Protein AF-A0A453FMJ8-F1 (afdb_monomer_lite)

Sequence (109 aa):
MQSAPTSRDLMTYTDDKIHLVETDLDVLSKAKPSEVNELLSTGASHDDSLDTSGATILAETESIGSSDLLPELAVKLSFTLPTSSYATMAIRELTKTSTSVDCQKALNS

Radius of gyration: 22.87 Å; chains: 1; bounding box: 32×63×57 Å

Structure (mmCIF, N/CA/C/O backbone):
data_AF-A0A453FMJ8-F1
#
_entry.id   AF-A0A453FMJ8-F1
#
loop_
_atom_site.group_PDB
_atom_site.id
_atom_site.type_symbol
_atom_site.label_atom_id
_atom_site.label_alt_id
_atom_site.label_comp_id
_atom_site.label_asym_id
_atom_site.label_entity_id
_atom_site.label_seq_id
_atom_site.pdbx_PDB_ins_code
_atom_site.Cartn_x
_atom_site.Cartn_y
_atom_site.Cartn_z
_atom_site.occupancy
_atom_site.B_iso_or_equiv
_atom_site.auth_seq_id
_atom_site.auth_comp_id
_atom_site.auth_asym_id
_atom_site.auth_atom_id
_atom_site.pdbx_PDB_model_num
ATOM 1 N N . MET A 1 1 ? 6.992 6.953 -23.298 1.00 53.75 1 MET A N 1
ATOM 2 C CA . MET A 1 1 ? 7.096 6.133 -22.071 1.00 53.75 1 MET A CA 1
ATOM 3 C C . MET A 1 1 ? 5.749 6.220 -21.379 1.00 53.75 1 MET A C 1
ATOM 5 O O . MET A 1 1 ? 5.324 7.330 -21.093 1.00 53.75 1 MET A O 1
ATOM 9 N N . GLN A 1 2 ? 5.023 5.112 -21.242 1.00 57.81 2 GLN A N 1
ATOM 10 C CA . GLN A 1 2 ? 3.710 5.108 -20.596 1.00 57.81 2 GLN A CA 1
ATOM 11 C C . GLN A 1 2 ? 3.921 5.021 -19.082 1.00 57.81 2 GLN A C 1
ATOM 13 O O . GLN A 1 2 ? 4.562 4.084 -18.613 1.00 57.81 2 GLN A O 1
ATOM 18 N N . SER A 1 3 ? 3.453 6.016 -18.331 1.00 65.75 3 SER A N 1
ATOM 19 C CA . SER A 1 3 ? 3.496 5.979 -16.867 1.00 65.75 3 SER A CA 1
ATOM 20 C C . SER A 1 3 ? 2.592 4.854 -16.362 1.00 65.75 3 SER A C 1
ATOM 22 O O . SER A 1 3 ? 1.453 4.736 -16.817 1.00 65.75 3 SER A O 1
ATOM 24 N N . ALA A 1 4 ? 3.089 4.026 -15.443 1.00 73.62 4 ALA A N 1
ATOM 25 C CA . ALA A 1 4 ? 2.277 3.000 -14.795 1.00 73.62 4 ALA A CA 1
ATOM 26 C C . ALA A 1 4 ? 1.135 3.654 -13.990 1.00 73.62 4 ALA A C 1
ATOM 28 O O . ALA A 1 4 ? 1.344 4.720 -13.395 1.00 73.62 4 ALA A O 1
ATOM 29 N N . PRO A 1 5 ? -0.069 3.056 -13.965 1.00 78.50 5 PRO A N 1
ATOM 30 C CA . PRO A 1 5 ? -1.190 3.615 -13.224 1.00 78.50 5 PRO A CA 1
ATOM 31 C C . PRO A 1 5 ? -0.884 3.635 -11.721 1.00 78.50 5 PRO A C 1
ATOM 33 O O . PRO A 1 5 ? -0.336 2.687 -11.164 1.00 78.50 5 PRO A O 1
ATOM 36 N N . THR A 1 6 ? -1.234 4.745 -11.075 1.00 88.94 6 THR A N 1
ATOM 37 C CA . THR A 1 6 ? -1.171 4.925 -9.620 1.00 88.94 6 THR A CA 1
ATOM 38 C C . THR A 1 6 ? -2.587 5.179 -9.118 1.00 88.94 6 THR A C 1
ATOM 40 O O . THR A 1 6 ? -3.266 6.047 -9.666 1.00 88.94 6 THR A O 1
ATOM 43 N N . SER A 1 7 ? -3.031 4.458 -8.089 1.00 92.38 7 SER A N 1
ATOM 44 C CA . SER A 1 7 ? -4.347 4.637 -7.460 1.00 92.38 7 SER A CA 1
ATOM 45 C C . SER A 1 7 ? -4.240 4.832 -5.946 1.00 92.38 7 SER A C 1
ATOM 47 O O . SER A 1 7 ? -3.268 4.418 -5.303 1.00 92.38 7 SER A O 1
ATOM 49 N N . ARG A 1 8 ? -5.240 5.523 -5.384 1.00 94.12 8 ARG A N 1
ATOM 50 C CA . ARG A 1 8 ? -5.401 5.764 -3.946 1.00 94.12 8 ARG A CA 1
ATOM 51 C C . ARG A 1 8 ? -6.872 5.635 -3.580 1.00 94.12 8 ARG A C 1
ATOM 53 O O . ARG A 1 8 ? -7.674 6.432 -4.060 1.00 94.12 8 ARG A O 1
ATOM 60 N N . ASP A 1 9 ? -7.178 4.699 -2.693 1.00 95.25 9 ASP A N 1
ATOM 61 C CA . ASP A 1 9 ? -8.532 4.477 -2.189 1.00 95.25 9 ASP A CA 1
ATOM 62 C C . ASP A 1 9 ? -8.572 4.739 -0.679 1.00 95.25 9 ASP A C 1
ATOM 64 O O . ASP A 1 9 ? -7.682 4.301 0.056 1.00 95.25 9 ASP A O 1
ATOM 68 N N . LEU A 1 10 ? -9.607 5.443 -0.214 1.00 94.31 10 LEU A N 1
ATOM 69 C CA . LEU A 1 10 ? -9.897 5.602 1.212 1.00 94.31 10 LEU A CA 1
ATOM 70 C C . LEU A 1 10 ? -10.763 4.426 1.676 1.00 94.31 10 LEU A C 1
ATOM 72 O O . LEU A 1 10 ? -11.785 4.126 1.061 1.00 94.31 10 LEU A O 1
ATOM 76 N N . MET A 1 11 ? -10.354 3.774 2.756 1.00 93.75 11 MET A N 1
ATOM 77 C CA . MET A 1 11 ? -11.039 2.639 3.367 1.00 93.75 11 MET A CA 1
ATOM 78 C C . MET A 1 11 ? -11.421 2.972 4.803 1.00 93.75 11 MET A C 1
ATOM 80 O O . MET A 1 11 ? -10.737 3.741 5.473 1.00 93.75 11 MET A O 1
ATOM 84 N N . THR A 1 12 ? -12.511 2.378 5.274 1.00 93.75 12 THR A N 1
ATOM 85 C CA . THR A 1 12 ? -12.902 2.400 6.684 1.00 93.75 12 THR A CA 1
ATOM 86 C C . THR A 1 12 ? -12.632 1.043 7.301 1.00 93.75 12 THR A C 1
ATOM 88 O O . THR A 1 12 ? -12.894 0.025 6.659 1.00 93.75 12 THR A O 1
ATOM 91 N N . TYR A 1 13 ? -12.176 1.023 8.545 1.00 91.94 13 TYR A N 1
ATOM 92 C CA . TYR A 1 13 ? -11.990 -0.206 9.302 1.00 91.94 13 TYR A CA 1
ATOM 93 C C . TYR A 1 13 ? -12.488 -0.031 10.733 1.00 91.94 13 TYR A C 1
ATOM 95 O O . TYR A 1 13 ? -12.549 1.080 11.250 1.00 91.94 13 TYR A O 1
ATOM 103 N N . THR A 1 14 ? -12.918 -1.128 11.344 1.00 91.62 14 THR A N 1
ATOM 104 C CA . THR A 1 14 ? -13.452 -1.132 12.718 1.00 91.62 14 THR A CA 1
ATOM 105 C C . THR A 1 14 ? -12.628 -2.028 13.637 1.00 91.62 14 THR A C 1
ATOM 107 O O . THR A 1 14 ? -12.671 -1.864 14.848 1.00 91.62 14 THR A O 1
ATOM 110 N N . ASP A 1 15 ? -11.874 -2.959 13.059 1.00 87.81 15 ASP A N 1
ATOM 111 C CA . ASP A 1 15 ? -11.068 -3.943 13.768 1.00 87.81 15 ASP A CA 1
ATOM 112 C C . ASP A 1 15 ? -9.682 -3.996 13.115 1.00 87.81 15 ASP A C 1
ATOM 114 O O . ASP A 1 15 ? -9.570 -4.144 11.894 1.00 87.81 15 ASP A O 1
ATOM 118 N N . ASP A 1 16 ? -8.637 -3.846 13.929 1.00 85.44 16 ASP A N 1
ATOM 119 C CA . ASP A 1 16 ? -7.234 -3.872 13.512 1.00 85.44 16 ASP A CA 1
ATOM 120 C C . ASP A 1 16 ? -6.754 -5.286 13.146 1.00 85.44 16 ASP A C 1
ATOM 122 O O . ASP A 1 16 ? -5.712 -5.444 12.507 1.00 85.44 16 ASP A O 1
ATOM 126 N N . LYS A 1 17 ? -7.513 -6.324 13.520 1.00 88.44 17 LYS A N 1
ATOM 127 C CA . LYS A 1 17 ? -7.219 -7.727 13.198 1.00 88.44 17 LYS A CA 1
ATOM 128 C C . LYS A 1 17 ? -7.687 -8.139 11.806 1.00 88.44 17 LYS A C 1
ATOM 130 O O . LYS A 1 17 ? -7.280 -9.192 11.317 1.00 88.44 17 LYS A O 1
ATOM 135 N N . ILE A 1 18 ? -8.526 -7.334 11.154 1.00 89.06 18 ILE A N 1
ATOM 136 C CA . ILE A 1 18 ? -9.064 -7.647 9.828 1.00 89.06 18 ILE A CA 1
ATOM 137 C C . ILE A 1 18 ? -8.150 -7.064 8.745 1.00 89.06 18 ILE A C 1
ATOM 139 O O . ILE A 1 18 ? -7.963 -5.853 8.638 1.00 89.06 18 ILE A O 1
ATOM 143 N N . HIS A 1 19 ? -7.613 -7.931 7.885 1.00 90.69 19 HIS A N 1
ATOM 144 C CA . HIS A 1 19 ? -6.796 -7.516 6.745 1.00 90.69 19 HIS A CA 1
ATOM 145 C C . HIS A 1 19 ? -7.621 -6.717 5.721 1.00 90.69 19 HIS A C 1
ATOM 147 O O . HIS A 1 19 ? -8.637 -7.189 5.214 1.00 90.69 19 HIS A O 1
ATOM 153 N N . LEU A 1 20 ? -7.153 -5.515 5.368 1.00 92.62 20 LEU A N 1
ATOM 154 C CA . LEU A 1 20 ? -7.829 -4.625 4.406 1.00 92.62 20 LEU A CA 1
ATOM 155 C C . LEU A 1 20 ? -7.567 -4.973 2.935 1.00 92.62 20 LEU A C 1
ATOM 157 O O . LEU A 1 20 ? -8.226 -4.445 2.038 1.00 92.62 20 LEU A O 1
ATOM 161 N N . VAL A 1 21 ? -6.573 -5.820 2.674 1.00 92.75 21 VAL A N 1
ATOM 162 C CA . VAL A 1 21 ? -6.162 -6.233 1.331 1.00 92.75 21 VAL A CA 1
ATOM 163 C C . VAL A 1 21 ? -5.861 -7.724 1.362 1.00 92.75 21 VAL A C 1
ATOM 165 O O . VAL A 1 21 ? -5.197 -8.195 2.282 1.00 92.75 21 VAL A O 1
ATOM 168 N N . GLU A 1 22 ? -6.353 -8.447 0.358 1.00 93.56 22 GLU A N 1
ATOM 169 C CA . GLU A 1 22 ? -6.048 -9.865 0.176 1.00 93.56 22 GLU A CA 1
ATOM 170 C C . GLU A 1 22 ? -4.578 -10.058 -0.195 1.00 93.56 22 GLU A C 1
ATOM 172 O O . GLU A 1 22 ? -3.998 -9.276 -0.952 1.00 93.56 22 GLU A O 1
ATOM 177 N N . THR A 1 23 ? -3.983 -11.122 0.325 1.00 94.69 23 THR A N 1
ATOM 178 C CA . THR A 1 23 ? -2.639 -11.554 -0.047 1.00 94.69 23 THR A CA 1
ATOM 179 C C . THR A 1 23 ? -2.687 -12.546 -1.206 1.00 94.69 23 THR A C 1
ATOM 181 O O . THR A 1 23 ? -3.719 -13.160 -1.486 1.00 94.69 23 THR A O 1
ATOM 184 N N . ASP A 1 24 ? -1.542 -12.778 -1.848 1.00 94.75 24 ASP A N 1
ATOM 185 C CA . ASP A 1 24 ? -1.425 -13.793 -2.900 1.00 94.75 24 ASP A CA 1
ATOM 186 C C . ASP A 1 24 ? -1.833 -15.195 -2.400 1.00 94.75 24 ASP A C 1
ATOM 188 O O . ASP A 1 24 ? -2.423 -15.973 -3.150 1.00 94.75 24 ASP A O 1
ATOM 192 N N . LEU A 1 25 ? -1.583 -15.517 -1.122 1.00 94.81 25 LEU A N 1
ATOM 193 C CA . LEU A 1 25 ? -1.980 -16.797 -0.521 1.00 94.81 25 LEU A CA 1
ATOM 194 C C . LEU A 1 25 ? -3.497 -16.919 -0.352 1.00 94.81 25 LEU A C 1
ATOM 196 O O . LEU A 1 25 ? -4.055 -17.986 -0.618 1.00 94.81 25 LEU A O 1
ATOM 200 N N . ASP A 1 26 ? -4.173 -15.834 0.028 1.00 92.44 26 ASP A N 1
ATOM 201 C CA . ASP A 1 26 ? -5.635 -15.812 0.126 1.00 92.44 26 ASP A CA 1
ATOM 202 C C . ASP A 1 26 ? -6.260 -16.104 -1.242 1.00 92.44 26 ASP A C 1
ATOM 204 O O . ASP A 1 26 ? -7.176 -16.921 -1.352 1.00 92.44 26 ASP A O 1
ATOM 208 N N . VAL A 1 27 ? -5.711 -15.510 -2.306 1.00 94.00 27 VAL A N 1
ATOM 209 C CA . VAL A 1 27 ? -6.167 -15.737 -3.684 1.00 94.00 27 VAL A CA 1
ATOM 210 C C . VAL A 1 27 ? -5.927 -17.183 -4.121 1.00 94.00 27 VAL A C 1
ATOM 212 O O . VAL A 1 27 ? -6.828 -17.813 -4.677 1.00 94.00 27 VAL A O 1
ATOM 215 N N . LEU A 1 28 ? -4.743 -17.738 -3.840 1.00 92.56 28 LEU A N 1
ATOM 216 C CA . LEU A 1 28 ? -4.413 -19.128 -4.172 1.00 92.56 28 LEU A CA 1
ATOM 217 C C . LEU A 1 28 ? -5.313 -20.129 -3.439 1.00 92.56 28 LEU A C 1
ATOM 219 O O . LEU A 1 28 ? -5.732 -21.115 -4.037 1.00 92.56 28 LEU A O 1
ATOM 223 N N . SER A 1 29 ? -5.652 -19.870 -2.175 1.00 91.56 29 SER A N 1
ATOM 224 C CA . SER A 1 29 ? -6.536 -20.749 -1.397 1.00 91.56 29 SER A CA 1
ATOM 225 C C . SER A 1 29 ? -7.990 -20.736 -1.888 1.00 91.56 29 SER A C 1
ATOM 227 O O . SER A 1 29 ? -8.690 -21.743 -1.790 1.00 91.56 29 SER A O 1
ATOM 229 N N . LYS A 1 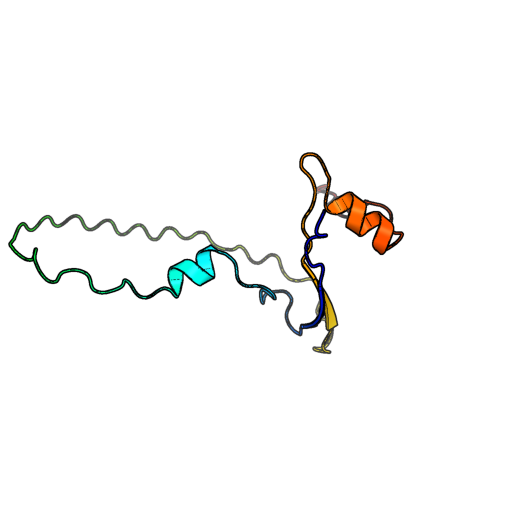30 ? -8.444 -19.612 -2.459 1.00 88.12 30 LYS A N 1
ATOM 230 C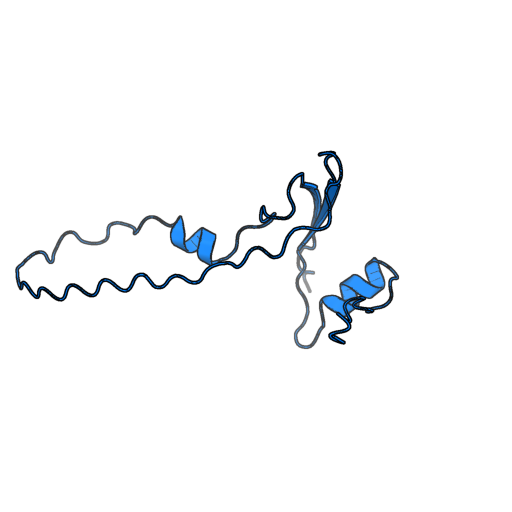 CA . LYS A 1 30 ? -9.774 -19.470 -3.075 1.00 88.12 30 LYS A CA 1
ATOM 231 C C . LYS A 1 30 ? -9.845 -20.072 -4.475 1.00 88.12 30 LYS A C 1
ATOM 233 O O . LYS A 1 30 ? -10.944 -20.346 -4.966 1.00 88.12 30 LYS A O 1
ATOM 238 N N . ALA A 1 31 ? -8.705 -20.262 -5.135 1.00 83.88 31 ALA A N 1
ATOM 239 C CA . ALA A 1 31 ? -8.662 -20.890 -6.442 1.00 83.88 31 ALA A CA 1
ATOM 240 C C . ALA A 1 31 ? -9.069 -22.364 -6.306 1.00 83.88 31 ALA A C 1
ATOM 242 O O . ALA A 1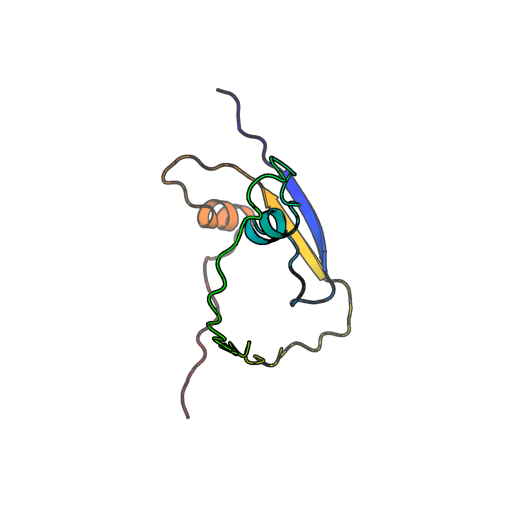 31 ? -8.322 -23.202 -5.803 1.00 83.88 31 ALA A O 1
ATOM 243 N N . LYS A 1 32 ? -10.281 -22.692 -6.765 1.00 76.56 32 LYS A N 1
ATOM 244 C CA . LYS A 1 32 ? -10.723 -24.082 -6.900 1.00 76.56 32 LYS A CA 1
ATOM 245 C C . LYS A 1 32 ? -9.710 -24.823 -7.788 1.00 76.56 32 LYS A C 1
ATOM 247 O O . LYS A 1 32 ? -9.411 -24.306 -8.868 1.00 76.56 32 LYS A O 1
ATOM 252 N N . PRO A 1 33 ? -9.204 -26.010 -7.398 1.00 65.56 33 PRO A N 1
ATOM 253 C CA . PRO A 1 33 ? -8.421 -26.829 -8.312 1.00 65.56 33 PRO A CA 1
ATOM 254 C C . PRO A 1 33 ? -9.291 -27.100 -9.539 1.00 65.56 33 PRO A C 1
ATOM 256 O O . PRO A 1 33 ? -10.345 -27.730 -9.447 1.00 65.56 33 PRO A O 1
ATOM 259 N N . SER A 1 34 ? -8.902 -26.525 -10.675 1.00 55.50 34 SER A N 1
ATOM 260 C CA . SER A 1 34 ? -9.570 -26.771 -11.945 1.00 55.50 34 SER A CA 1
ATOM 261 C C . SER A 1 34 ? -9.446 -28.261 -12.247 1.00 55.50 34 SER A C 1
ATOM 263 O O . SER A 1 34 ? -8.329 -28.769 -12.332 1.00 55.50 34 SER A O 1
ATOM 265 N N . GLU A 1 35 ? -10.579 -28.950 -12.403 1.00 57.38 35 GLU A N 1
ATOM 266 C CA . GLU A 1 35 ? -10.654 -30.328 -12.891 1.00 57.38 35 GLU A CA 1
ATOM 267 C C . GLU A 1 35 ? -9.888 -30.445 -14.213 1.00 57.38 35 GLU A C 1
ATOM 269 O O . GLU A 1 35 ? -10.379 -30.078 -15.278 1.00 57.38 35 GLU A O 1
ATOM 274 N N . VAL A 1 36 ? -8.666 -30.963 -14.151 1.00 56.25 36 VAL A N 1
ATOM 275 C CA . VAL A 1 36 ? -8.009 -31.594 -15.289 1.00 56.25 36 VAL A CA 1
ATOM 276 C C . VAL A 1 36 ? -7.603 -32.987 -14.820 1.00 56.25 36 VAL A C 1
ATOM 278 O O . VAL A 1 36 ? -6.550 -33.179 -14.222 1.00 56.25 36 VAL A O 1
ATOM 281 N N . ASN A 1 37 ? -8.489 -33.935 -15.137 1.00 50.94 37 ASN A N 1
ATOM 282 C CA . ASN A 1 37 ? -8.341 -35.394 -15.123 1.00 50.94 37 ASN A CA 1
ATOM 283 C C . ASN A 1 37 ? -8.562 -36.139 -13.792 1.00 50.94 37 ASN A C 1
ATOM 285 O O . ASN A 1 37 ? -7.632 -36.560 -13.109 1.00 50.94 37 ASN A O 1
ATOM 289 N N . GLU A 1 38 ? -9.835 -36.467 -13.565 1.00 50.34 38 GLU A N 1
ATOM 290 C CA . GLU A 1 38 ? -10.343 -37.744 -13.028 1.00 50.34 38 GLU A CA 1
ATOM 291 C C . GLU A 1 38 ? -9.767 -38.970 -13.786 1.00 50.34 38 GLU A C 1
ATOM 293 O O . GLU A 1 38 ? -10.492 -39.718 -14.430 1.00 50.34 38 GLU A O 1
ATOM 298 N N . LEU A 1 39 ? -8.452 -39.194 -13.783 1.00 52.19 39 LEU A N 1
ATOM 299 C CA . LEU A 1 39 ? -7.865 -40.474 -14.203 1.00 52.19 39 LEU A CA 1
ATOM 300 C C . LEU A 1 39 ? -6.502 -40.671 -13.546 1.00 52.19 39 LEU A C 1
ATOM 302 O O . LEU A 1 39 ? -5.492 -40.557 -14.218 1.00 52.19 39 LEU A O 1
ATOM 306 N N . LEU A 1 40 ? -6.482 -40.978 -12.248 1.00 49.91 40 LEU A N 1
ATOM 307 C CA . LEU A 1 40 ? -5.547 -41.919 -11.611 1.00 49.91 40 LEU A CA 1
ATOM 308 C C . LEU A 1 40 ? -6.070 -42.232 -10.197 1.00 49.91 40 LEU A C 1
ATOM 310 O O . LEU A 1 40 ? -5.469 -41.869 -9.192 1.00 49.91 40 LEU A O 1
ATOM 314 N N . SER A 1 41 ? -7.204 -42.931 -10.113 1.00 49.72 41 SER A N 1
ATOM 315 C CA . SER A 1 41 ? -7.520 -43.727 -8.924 1.00 49.72 41 SER A CA 1
ATOM 316 C C . SER A 1 41 ? -7.353 -45.198 -9.284 1.00 49.72 41 SER A C 1
ATOM 318 O O . SER A 1 41 ? -8.264 -45.868 -9.765 1.00 49.72 41 SER A O 1
ATOM 320 N N . THR A 1 42 ? -6.130 -45.698 -9.132 1.00 43.66 42 THR A N 1
ATOM 321 C CA . THR A 1 42 ? -5.854 -47.132 -9.017 1.00 43.66 42 THR A CA 1
ATOM 322 C C . THR A 1 42 ? -4.708 -47.310 -8.026 1.00 43.66 42 THR A C 1
ATOM 324 O O . THR A 1 42 ? -3.539 -47.265 -8.385 1.00 43.66 42 THR A O 1
ATOM 327 N N . GLY A 1 43 ? -5.111 -47.442 -6.760 1.00 44.00 43 GLY A N 1
ATOM 328 C CA . GLY A 1 43 ? -4.520 -48.275 -5.712 1.00 44.00 43 GLY A CA 1
ATOM 329 C C . GLY A 1 43 ? -3.017 -48.202 -5.438 1.00 44.00 43 GLY A C 1
ATOM 330 O O . GLY A 1 43 ? -2.241 -48.887 -6.090 1.00 44.00 43 GLY A O 1
ATOM 331 N N . ALA A 1 44 ? -2.658 -47.570 -4.319 1.00 39.91 44 ALA A N 1
ATOM 332 C CA . ALA A 1 44 ? -1.865 -48.224 -3.275 1.00 39.91 44 ALA A CA 1
ATOM 333 C C . ALA A 1 44 ? -2.024 -47.452 -1.958 1.00 39.91 44 ALA A C 1
ATOM 335 O O . ALA A 1 44 ? -1.658 -46.287 -1.844 1.00 39.91 44 ALA A O 1
ATOM 336 N N . SER A 1 45 ? -2.607 -48.123 -0.973 1.00 51.62 45 SER A N 1
ATOM 337 C CA . SER A 1 45 ? -2.660 -47.725 0.428 1.00 51.62 45 SER A CA 1
ATOM 338 C C . SER A 1 45 ? -1.255 -47.545 1.008 1.00 51.62 45 SER A C 1
ATOM 340 O O . SER A 1 45 ? -0.481 -48.504 1.024 1.00 51.62 45 SER A O 1
ATOM 342 N N . HIS A 1 46 ? -0.968 -46.368 1.558 1.00 46.59 46 HIS A N 1
ATOM 343 C CA . HIS A 1 46 ? 0.004 -46.226 2.636 1.00 46.59 46 HIS A CA 1
ATOM 344 C C .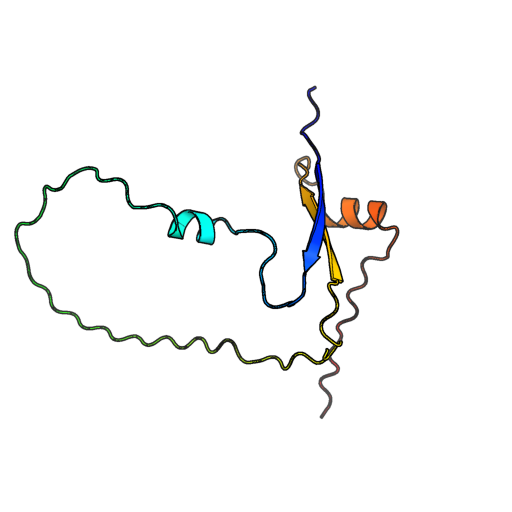 HIS A 1 46 ? -0.585 -45.291 3.693 1.00 46.59 46 HIS A C 1
ATOM 346 O O . HIS A 1 46 ? -0.732 -44.090 3.480 1.00 46.59 46 HIS A O 1
ATOM 352 N N . ASP A 1 47 ? -0.992 -45.911 4.792 1.00 48.75 47 ASP A N 1
ATOM 353 C CA . ASP A 1 47 ? -1.326 -45.291 6.065 1.00 48.75 47 ASP A CA 1
ATOM 354 C C . ASP A 1 47 ? -0.035 -44.712 6.659 1.00 48.75 47 ASP A C 1
ATOM 356 O O . ASP A 1 47 ? 0.888 -45.456 6.983 1.00 48.75 47 ASP A O 1
ATOM 360 N N . ASP A 1 48 ? 0.064 -43.387 6.717 1.00 46.75 48 ASP A N 1
ATOM 361 C CA . ASP A 1 48 ? 0.974 -42.702 7.634 1.00 46.75 48 ASP A CA 1
ATOM 362 C C . ASP A 1 48 ? 0.220 -41.515 8.234 1.00 46.75 48 ASP A C 1
ATOM 364 O O . ASP A 1 48 ? 0.207 -40.391 7.729 1.00 46.75 48 ASP A O 1
ATOM 368 N N . SER A 1 49 ? -0.522 -41.836 9.290 1.00 62.78 49 SER A N 1
ATOM 369 C CA . SER A 1 49 ? -1.105 -40.895 10.234 1.00 62.78 49 SER A CA 1
ATOM 370 C C . SER A 1 49 ? 0.006 -40.084 10.911 1.00 62.78 49 SER A C 1
ATOM 372 O O . SER A 1 49 ? 0.526 -40.476 11.956 1.00 62.78 49 SER A O 1
ATOM 374 N N . LEU A 1 50 ? 0.325 -38.914 10.357 1.00 43.66 50 LEU A N 1
ATOM 375 C CA . LEU A 1 50 ? 1.072 -37.871 11.058 1.00 43.66 50 LEU A CA 1
ATOM 376 C C . LEU A 1 50 ? 0.126 -36.741 11.455 1.00 43.66 50 LEU A C 1
ATOM 378 O O . LEU A 1 50 ? -0.017 -35.723 10.780 1.00 43.66 50 LEU A O 1
ATOM 382 N N . ASP A 1 51 ? -0.497 -36.948 12.611 1.00 47.94 51 ASP A N 1
ATOM 383 C CA . ASP A 1 51 ? -1.122 -35.911 13.418 1.00 47.94 51 ASP A CA 1
ATOM 384 C C . ASP A 1 51 ? -0.011 -34.961 13.899 1.00 47.94 51 ASP A C 1
ATOM 386 O O . ASP A 1 51 ? 0.613 -35.152 14.942 1.00 47.94 51 ASP A O 1
ATOM 390 N N . THR A 1 52 ? 0.321 -33.951 13.096 1.00 44.19 52 THR A N 1
ATOM 391 C CA . THR A 1 52 ? 1.094 -32.803 13.578 1.00 44.19 52 THR A CA 1
ATOM 392 C C . THR A 1 52 ? 0.137 -31.641 13.724 1.00 44.19 52 THR A C 1
ATOM 394 O O . THR A 1 52 ? 0.023 -30.768 12.866 1.00 44.19 52 THR A O 1
ATOM 397 N N . SER A 1 53 ? -0.543 -31.648 14.870 1.00 53.66 53 SER A N 1
ATOM 398 C CA . SER A 1 53 ? -1.094 -30.463 15.516 1.00 53.66 53 SER A CA 1
ATOM 399 C C . SER A 1 53 ? 0.050 -29.475 15.782 1.00 53.66 53 SER A C 1
ATOM 401 O O . SER A 1 53 ? 0.573 -29.362 16.890 1.00 53.66 53 SER A O 1
ATOM 403 N N . GLY A 1 54 ? 0.471 -28.773 14.732 1.00 40.38 54 GLY A N 1
ATOM 404 C CA . GLY A 1 54 ? 1.381 -27.642 14.788 1.00 40.38 54 GLY A CA 1
ATOM 405 C C . GLY A 1 54 ? 0.611 -26.411 15.227 1.00 40.38 54 GLY A C 1
ATOM 406 O O . GLY A 1 54 ? 0.283 -25.548 14.419 1.00 40.38 54 GLY A O 1
ATOM 407 N N . ALA A 1 55 ? 0.301 -26.351 16.518 1.00 45.06 55 ALA A N 1
ATOM 408 C CA . ALA A 1 55 ? -0.098 -25.125 17.173 1.00 45.06 55 ALA A CA 1
ATOM 409 C C . ALA A 1 55 ? 1.040 -24.098 17.042 1.00 45.06 55 ALA A C 1
ATOM 411 O O . ALA A 1 55 ? 1.939 -24.051 17.875 1.00 45.06 55 ALA A O 1
ATOM 412 N N . THR A 1 56 ? 0.998 -23.230 16.034 1.00 36.06 56 THR A N 1
ATOM 413 C CA . THR A 1 56 ? 1.505 -21.869 16.223 1.00 36.06 56 THR A CA 1
ATOM 414 C C . THR A 1 56 ? 0.354 -21.044 16.747 1.00 36.06 56 THR A C 1
ATOM 416 O O . THR A 1 56 ? -0.399 -20.417 16.009 1.00 36.06 56 THR A O 1
ATOM 419 N N . ILE A 1 57 ? 0.224 -21.136 18.068 1.00 50.12 57 ILE A N 1
ATOM 420 C CA . ILE A 1 57 ? -0.354 -20.126 18.939 1.00 50.12 57 ILE A CA 1
ATOM 421 C C . ILE A 1 57 ? 0.033 -18.758 18.365 1.00 50.12 57 ILE A C 1
ATOM 423 O O . ILE A 1 57 ? 1.179 -18.323 18.494 1.00 50.12 57 ILE A O 1
ATOM 427 N N . LEU A 1 58 ? -0.911 -18.096 17.692 1.00 44.59 58 LEU A N 1
ATOM 428 C CA . LEU A 1 58 ? -0.872 -16.650 17.544 1.00 44.59 58 LEU A CA 1
ATOM 429 C C . LEU A 1 58 ? -1.132 -16.130 18.948 1.00 44.59 58 LEU A C 1
ATOM 431 O O . LEU A 1 58 ? -2.275 -15.996 19.377 1.00 44.59 58 LEU A O 1
ATOM 435 N N . ALA A 1 59 ? -0.042 -16.000 19.702 1.00 39.28 59 ALA A N 1
ATOM 436 C CA . ALA A 1 59 ? -0.064 -15.439 21.031 1.00 39.28 59 ALA A CA 1
ATOM 437 C C . ALA A 1 59 ? -0.759 -14.087 20.923 1.00 39.28 59 ALA A C 1
ATOM 439 O O . ALA A 1 59 ? -0.318 -13.217 20.168 1.00 39.28 59 ALA A O 1
ATOM 440 N N . GLU A 1 60 ? -1.865 -13.964 21.650 1.00 46.41 60 GLU A N 1
ATOM 441 C CA . GLU A 1 60 ? -2.507 -12.699 21.940 1.00 46.41 60 GLU A CA 1
ATOM 442 C C . GLU A 1 60 ? -1.432 -11.721 22.410 1.00 46.41 60 GLU A C 1
ATOM 444 O O . GLU A 1 60 ? -0.938 -11.780 23.535 1.00 46.41 60 GLU A O 1
ATOM 449 N N . THR A 1 61 ? -1.036 -10.807 21.533 1.00 38.09 61 THR A N 1
ATOM 450 C CA . THR A 1 61 ? -0.602 -9.503 21.999 1.00 38.09 61 THR A CA 1
ATOM 451 C C . THR A 1 61 ? -1.887 -8.756 22.289 1.00 38.09 61 THR A C 1
ATOM 453 O O . THR A 1 61 ? -2.555 -8.296 21.357 1.00 38.09 61 THR A O 1
ATOM 456 N N . GLU A 1 62 ? -2.254 -8.729 23.572 1.00 42.59 62 GLU A N 1
ATOM 457 C CA . GLU A 1 62 ? -3.287 -7.865 24.130 1.00 42.59 62 GLU A CA 1
ATOM 458 C C . GLU A 1 62 ? -3.254 -6.515 23.409 1.00 42.59 62 GLU A C 1
ATOM 460 O O . GLU A 1 62 ? -2.269 -5.771 23.456 1.00 42.59 62 GLU A O 1
ATOM 465 N N . SER A 1 63 ? -4.330 -6.256 22.668 1.00 46.91 63 SER A N 1
ATOM 466 C CA . SER A 1 63 ? -4.581 -4.981 22.020 1.00 46.91 63 SER A CA 1
ATOM 467 C C . SER A 1 63 ? -4.803 -3.948 23.121 1.00 46.91 63 SER A C 1
ATOM 469 O O . SER A 1 63 ? -5.891 -3.841 23.686 1.00 46.91 63 SER A O 1
ATOM 471 N N . ILE A 1 64 ? -3.756 -3.204 23.479 1.00 49.09 64 ILE A N 1
ATOM 472 C CA . ILE A 1 64 ? -3.920 -1.981 24.266 1.00 49.09 64 ILE A CA 1
ATOM 473 C C . ILE A 1 64 ? -4.435 -0.923 23.295 1.00 49.09 64 ILE A C 1
ATOM 475 O O . ILE A 1 64 ? -3.674 -0.204 22.653 1.00 49.09 64 ILE A O 1
ATOM 479 N N . GLY A 1 65 ? -5.756 -0.889 23.169 1.00 47.44 65 GLY A N 1
ATOM 480 C CA . GLY A 1 65 ? -6.465 0.029 22.297 1.00 47.44 65 GLY A CA 1
ATOM 481 C C . GLY A 1 65 ? -7.960 -0.234 22.316 1.00 47.44 65 GLY A C 1
ATOM 482 O O . GLY A 1 65 ? -8.554 -0.433 21.264 1.00 47.44 65 GLY A O 1
ATOM 483 N N . SER A 1 66 ? -8.586 -0.254 23.500 1.00 52.09 66 SER A N 1
ATOM 484 C CA . SER A 1 66 ? -10.046 -0.143 23.588 1.00 52.09 66 SER A CA 1
ATOM 485 C C . SER A 1 66 ? -10.463 1.278 23.184 1.00 52.09 66 SER A C 1
ATOM 487 O O . SER A 1 66 ? -10.771 2.122 24.027 1.00 52.09 66 SER A O 1
ATOM 489 N N . SER A 1 67 ? -10.419 1.574 21.891 1.00 53.44 67 SER A N 1
ATOM 490 C CA . SER A 1 67 ? -11.146 2.705 21.339 1.00 53.44 67 SER A CA 1
ATOM 491 C C . SER A 1 67 ? -12.540 2.191 21.018 1.00 53.44 67 SER A C 1
ATOM 493 O O . SER A 1 67 ? -12.708 1.290 20.202 1.00 53.44 67 SER A O 1
ATOM 495 N N . ASP A 1 68 ? -13.519 2.715 21.748 1.00 55.78 68 ASP A N 1
ATOM 496 C CA . ASP A 1 68 ? -14.952 2.646 21.457 1.00 55.78 68 ASP A CA 1
ATOM 497 C C . ASP A 1 68 ? -15.179 2.572 19.930 1.00 55.78 68 ASP A C 1
ATOM 499 O O . ASP A 1 68 ? -14.629 3.416 19.224 1.00 55.78 68 ASP A O 1
ATOM 503 N N . LEU A 1 69 ? -15.871 1.528 19.437 1.00 67.06 69 LEU A N 1
ATOM 504 C CA . LEU A 1 69 ? -15.834 0.980 18.058 1.00 67.06 69 LEU A CA 1
ATOM 505 C C . LEU A 1 69 ? -16.302 1.956 16.952 1.00 67.06 69 LEU A C 1
ATOM 507 O O . LEU A 1 69 ? -17.274 1.706 16.234 1.00 67.06 69 LEU A O 1
ATOM 511 N N . LEU A 1 70 ? -15.628 3.089 16.807 1.00 77.62 70 LEU A N 1
ATOM 512 C CA . LEU A 1 70 ? -15.873 4.082 15.778 1.00 77.62 70 LEU A CA 1
ATOM 513 C C . LEU A 1 70 ? -15.042 3.704 14.543 1.00 77.62 70 LEU A C 1
ATOM 515 O O . LEU A 1 70 ? -13.854 3.420 14.681 1.00 77.62 70 LEU A O 1
ATOM 519 N N . PRO A 1 71 ? -15.635 3.694 13.334 1.00 85.75 71 PRO A N 1
ATOM 520 C CA . PRO A 1 71 ? -14.897 3.439 12.104 1.00 85.75 71 PRO A CA 1
ATOM 521 C C . PRO A 1 71 ? -13.701 4.385 11.941 1.00 85.75 71 PRO A C 1
ATOM 523 O O . PRO A 1 71 ? -13.864 5.602 11.848 1.00 85.75 71 PRO A O 1
ATOM 526 N N . GLU A 1 72 ? -12.505 3.822 11.855 1.00 91.44 72 GLU A N 1
ATOM 527 C CA . GLU A 1 72 ? -11.280 4.554 11.564 1.00 91.44 72 GLU A CA 1
ATOM 528 C C . GLU A 1 72 ? -11.000 4.554 10.052 1.00 91.44 72 GLU A C 1
ATOM 530 O O . GLU A 1 72 ? -11.550 3.753 9.291 1.00 91.44 72 GLU A O 1
ATOM 535 N N . LEU A 1 73 ? -10.172 5.493 9.591 1.00 93.69 73 LEU A N 1
ATOM 536 C CA . LEU A 1 73 ? -9.819 5.671 8.185 1.00 93.69 73 LEU A CA 1
ATOM 537 C C . LEU A 1 73 ? -8.429 5.108 7.877 1.00 93.69 73 LEU A C 1
ATOM 539 O O . LEU A 1 73 ? -7.460 5.392 8.573 1.00 93.69 73 LEU A O 1
ATOM 543 N N . ALA A 1 74 ? -8.323 4.394 6.762 1.00 93.50 74 ALA A N 1
ATOM 544 C CA . ALA A 1 74 ? -7.080 3.877 6.203 1.00 93.50 74 ALA A CA 1
ATOM 545 C C . ALA A 1 74 ? -6.960 4.242 4.716 1.00 93.50 74 ALA A C 1
ATOM 547 O O . ALA A 1 74 ? -7.958 4.469 4.033 1.00 93.50 74 ALA A O 1
ATOM 548 N N . VAL A 1 75 ? -5.735 4.282 4.186 1.00 94.12 75 VAL A N 1
ATOM 549 C CA . VAL A 1 75 ? -5.487 4.562 2.763 1.00 94.12 75 VAL A CA 1
ATOM 550 C C . VAL A 1 75 ? -4.808 3.366 2.110 1.00 94.12 75 VAL A C 1
ATOM 552 O O . VAL A 1 75 ? -3.699 2.993 2.489 1.00 94.12 75 VAL A O 1
ATOM 555 N N . LYS A 1 76 ? -5.441 2.805 1.076 1.00 94.44 76 LYS A N 1
ATOM 556 C CA . LYS A 1 76 ? -4.841 1.783 0.215 1.00 94.44 76 LYS A CA 1
ATOM 557 C C . LYS A 1 76 ? -4.167 2.459 -0.974 1.00 94.44 76 LYS A C 1
ATOM 559 O O . LYS A 1 76 ? -4.811 3.165 -1.750 1.00 94.44 76 LYS A O 1
ATOM 564 N N . LEU A 1 77 ? -2.863 2.241 -1.115 1.00 94.81 77 LEU A N 1
ATOM 565 C CA . LEU A 1 77 ? -2.047 2.787 -2.198 1.00 94.81 77 LEU A CA 1
ATOM 566 C C . LEU A 1 77 ? -1.641 1.667 -3.156 1.00 94.81 77 LEU A C 1
ATOM 568 O O . LEU A 1 77 ? -1.211 0.601 -2.721 1.00 94.81 77 LEU A O 1
ATOM 572 N N . SER A 1 78 ? -1.713 1.918 -4.461 1.00 94.50 78 SER A N 1
ATOM 573 C CA . SER A 1 78 ? -1.142 1.025 -5.472 1.00 94.50 78 SER A CA 1
ATOM 574 C C . SER A 1 78 ? -0.353 1.844 -6.479 1.00 94.50 78 SER A C 1
ATOM 576 O O . SER A 1 78 ? -0.871 2.782 -7.082 1.00 94.50 78 SER A O 1
ATOM 578 N N . PHE A 1 79 ? 0.928 1.526 -6.620 1.00 94.50 79 PHE A N 1
ATOM 579 C CA . PHE A 1 79 ? 1.840 2.218 -7.519 1.00 94.50 79 PHE A CA 1
ATOM 580 C C . PHE A 1 79 ? 2.991 1.293 -7.902 1.00 94.50 79 PHE A C 1
ATOM 582 O O . PHE A 1 79 ? 3.368 0.399 -7.147 1.00 94.50 79 PHE A O 1
ATOM 589 N N . THR A 1 80 ? 3.562 1.524 -9.079 1.00 94.81 80 THR A N 1
ATOM 590 C CA . THR A 1 80 ? 4.764 0.827 -9.538 1.00 94.81 80 THR A CA 1
ATOM 591 C C . THR A 1 80 ? 5.979 1.706 -9.302 1.00 94.81 80 THR A C 1
ATOM 593 O O . THR A 1 80 ? 5.941 2.914 -9.537 1.00 94.81 80 THR A O 1
ATOM 596 N N . LEU A 1 81 ? 7.074 1.088 -8.877 1.00 92.94 81 LEU A N 1
ATOM 597 C CA . LEU A 1 81 ? 8.351 1.759 -8.713 1.00 92.94 81 LEU A CA 1
ATOM 598 C C . LEU A 1 81 ? 9.369 1.263 -9.739 1.00 92.94 81 LEU A C 1
ATOM 600 O O . LEU A 1 81 ? 9.370 0.076 -10.074 1.00 92.94 81 LEU A O 1
ATOM 604 N N . PRO A 1 82 ? 10.271 2.140 -10.210 1.00 94.06 82 PRO A N 1
ATOM 605 C CA . PRO A 1 82 ? 11.476 1.702 -10.896 1.00 94.06 82 PRO A CA 1
ATOM 606 C C . PRO A 1 82 ? 12.310 0.765 -10.014 1.00 94.06 82 PRO A C 1
ATOM 608 O O . PRO A 1 82 ? 12.267 0.839 -8.782 1.00 94.06 82 PRO A O 1
ATOM 611 N N . THR A 1 83 ? 13.134 -0.068 -10.647 1.00 95.19 83 THR A N 1
ATOM 612 C CA . THR A 1 83 ? 14.154 -0.855 -9.944 1.00 95.19 83 THR A CA 1
ATOM 613 C C . THR A 1 83 ? 15.045 0.051 -9.096 1.00 95.19 83 THR A C 1
ATOM 615 O O . THR A 1 83 ? 15.412 1.144 -9.533 1.00 95.19 83 THR A O 1
ATOM 618 N N . SER A 1 84 ? 15.409 -0.413 -7.899 1.00 95.44 84 SER A N 1
ATOM 619 C CA . SER A 1 84 ? 16.233 0.330 -6.930 1.00 95.44 84 SER A CA 1
ATOM 620 C C . SER A 1 84 ? 15.583 1.596 -6.347 1.00 95.44 84 SER A C 1
ATOM 622 O O . SER A 1 84 ? 16.277 2.436 -5.776 1.00 95.44 84 SER A O 1
ATOM 624 N N . SER A 1 85 ? 14.260 1.742 -6.457 1.00 94.94 85 SER A N 1
ATOM 625 C CA . SER A 1 85 ? 13.487 2.764 -5.744 1.00 94.94 85 SER A CA 1
ATOM 626 C C . SER A 1 85 ? 12.840 2.189 -4.476 1.00 94.94 85 SER A C 1
ATOM 628 O O . SER A 1 85 ? 12.555 0.995 -4.400 1.00 94.94 85 SER A O 1
ATOM 630 N N . TYR A 1 86 ? 12.599 3.040 -3.474 1.00 95.19 86 TYR A N 1
ATOM 631 C CA . TYR A 1 86 ? 12.073 2.645 -2.164 1.00 95.19 86 TYR A CA 1
ATOM 632 C C . TYR A 1 86 ? 10.665 3.206 -1.948 1.00 95.19 86 TYR A C 1
ATOM 634 O O . TYR A 1 86 ? 10.475 4.423 -1.888 1.00 95.19 86 TYR A O 1
ATOM 642 N N . ALA A 1 87 ? 9.680 2.324 -1.758 1.00 93.88 87 ALA A N 1
ATOM 643 C CA . ALA A 1 87 ? 8.290 2.708 -1.484 1.00 93.88 87 ALA A CA 1
ATOM 644 C C . ALA A 1 87 ? 8.157 3.590 -0.242 1.00 93.88 87 ALA A C 1
ATOM 646 O O . ALA A 1 87 ? 7.406 4.564 -0.244 1.00 93.88 87 ALA A O 1
ATOM 647 N N . THR A 1 88 ? 8.949 3.307 0.789 1.00 92.31 88 THR A N 1
ATOM 648 C CA . THR A 1 88 ? 8.980 4.084 2.030 1.00 92.31 88 THR A CA 1
ATOM 649 C C . THR A 1 88 ? 9.372 5.543 1.802 1.00 92.31 88 THR A C 1
ATOM 651 O O . THR A 1 88 ? 8.811 6.419 2.450 1.00 92.31 88 THR A O 1
ATOM 654 N N . MET A 1 89 ? 10.268 5.839 0.853 1.00 93.81 89 MET A N 1
ATOM 655 C CA . MET A 1 89 ? 10.639 7.217 0.506 1.00 93.81 89 MET A CA 1
ATOM 656 C C . MET A 1 89 ? 9.501 7.957 -0.190 1.00 93.81 89 MET A C 1
ATOM 658 O O . MET A 1 89 ? 9.222 9.104 0.149 1.00 93.81 89 MET A O 1
ATOM 662 N N . ALA A 1 90 ? 8.803 7.290 -1.113 1.00 92.44 90 ALA A N 1
ATOM 663 C CA . ALA A 1 90 ? 7.627 7.864 -1.758 1.00 92.44 90 ALA A CA 1
ATOM 664 C C . ALA A 1 90 ? 6.519 8.174 -0.737 1.00 92.44 90 ALA A C 1
ATOM 666 O O . ALA A 1 90 ? 5.899 9.234 -0.799 1.00 92.44 90 ALA A O 1
ATOM 667 N N . ILE A 1 91 ? 6.303 7.274 0.229 1.00 92.75 91 ILE A N 1
ATOM 668 C CA . ILE A 1 91 ? 5.327 7.465 1.310 1.00 92.75 91 ILE A CA 1
ATOM 669 C C . ILE A 1 91 ? 5.751 8.619 2.219 1.00 92.75 91 ILE A C 1
ATOM 671 O O . ILE A 1 91 ? 4.947 9.512 2.458 1.00 92.75 91 ILE A O 1
ATOM 675 N N . ARG A 1 92 ? 7.012 8.649 2.662 1.00 92.38 92 ARG A N 1
ATOM 676 C CA . ARG A 1 92 ? 7.570 9.718 3.502 1.00 92.38 92 ARG A CA 1
ATOM 677 C C . ARG A 1 92 ? 7.350 11.100 2.886 1.00 92.38 92 ARG A C 1
ATOM 679 O O . ARG A 1 92 ? 6.898 12.017 3.565 1.00 92.38 92 ARG A O 1
ATOM 686 N N . GLU A 1 93 ? 7.665 11.247 1.602 1.00 92.94 93 GLU A N 1
ATOM 687 C CA . GLU A 1 93 ? 7.528 12.525 0.900 1.00 92.94 93 GLU A CA 1
ATOM 688 C C . GLU A 1 93 ? 6.054 12.916 0.709 1.00 92.94 93 GLU A C 1
ATOM 690 O O . GLU A 1 93 ? 5.696 14.089 0.801 1.00 92.94 93 GLU A O 1
ATOM 695 N N . LEU A 1 94 ? 5.180 11.923 0.509 1.00 91.00 94 LEU A N 1
ATOM 696 C CA . LEU A 1 94 ? 3.735 12.120 0.428 1.00 91.00 94 LEU A CA 1
ATOM 697 C C . LEU A 1 94 ? 3.135 12.591 1.762 1.00 91.00 94 LEU A C 1
ATOM 699 O O . LEU A 1 94 ? 2.337 13.528 1.770 1.00 91.00 94 LEU A O 1
ATOM 703 N N . THR A 1 95 ? 3.489 11.944 2.873 1.00 91.44 95 THR A N 1
ATOM 704 C CA . THR A 1 95 ? 2.939 12.238 4.207 1.00 91.44 95 THR A CA 1
ATOM 705 C C . THR A 1 95 ? 3.638 13.403 4.893 1.00 91.44 95 THR A C 1
ATOM 707 O O . THR A 1 95 ? 3.106 13.947 5.858 1.00 91.44 95 THR A O 1
ATOM 710 N N . LYS A 1 96 ? 4.817 13.806 4.402 1.00 91.56 96 LYS A N 1
ATOM 711 C CA . LYS A 1 96 ? 5.696 14.810 5.021 1.00 91.56 96 LYS A CA 1
ATOM 712 C C . LYS A 1 96 ? 6.092 14.447 6.459 1.00 91.56 96 LYS A C 1
ATOM 714 O O . LYS A 1 96 ? 6.380 15.332 7.263 1.00 91.56 96 LYS A O 1
ATOM 719 N N . THR A 1 97 ? 6.104 13.156 6.792 1.00 82.62 97 THR A N 1
ATOM 720 C CA . THR A 1 97 ? 6.462 12.649 8.126 1.00 82.62 97 THR A CA 1
ATOM 721 C C . THR A 1 97 ? 7.884 12.090 8.148 1.00 82.62 97 THR A C 1
ATOM 723 O O . THR A 1 97 ? 8.413 11.652 7.129 1.00 82.62 97 THR A O 1
ATOM 726 N N . SER A 1 98 ? 8.537 12.105 9.314 1.00 72.25 98 SER A N 1
ATOM 727 C CA . SER A 1 98 ? 9.824 11.424 9.514 1.00 72.25 98 SER A CA 1
ATOM 728 C C . SER A 1 98 ? 9.631 9.905 9.558 1.00 72.25 98 SER A C 1
ATOM 730 O O . SER A 1 98 ? 8.610 9.421 10.033 1.00 72.25 98 SER A O 1
ATOM 732 N N . THR A 1 99 ? 10.630 9.136 9.120 1.00 70.88 99 THR A N 1
ATOM 733 C CA . THR A 1 99 ? 10.637 7.659 9.173 1.00 70.88 99 THR A CA 1
ATOM 734 C C . THR A 1 99 ? 10.997 7.136 10.569 1.00 70.88 99 THR A C 1
ATOM 736 O O . THR A 1 99 ? 11.824 6.234 10.692 1.00 70.88 99 THR A O 1
ATOM 739 N N . SER A 1 100 ? 10.452 7.747 11.626 1.00 73.25 100 SER A N 1
ATOM 740 C CA . SER A 1 100 ? 10.594 7.213 12.984 1.00 73.25 100 SER A CA 1
ATOM 741 C C . SER A 1 100 ? 9.604 6.069 13.159 1.00 73.25 100 SER A C 1
ATOM 743 O O . SER A 1 100 ? 8.430 6.212 12.825 1.00 73.25 100 SER A O 1
ATOM 745 N N . VAL A 1 101 ? 10.082 4.937 13.664 1.00 62.88 101 VAL A N 1
ATOM 746 C CA . VAL A 1 101 ? 9.240 3.877 14.226 1.00 62.88 101 VAL A CA 1
ATOM 747 C C . VAL A 1 101 ? 9.321 4.026 15.739 1.00 62.88 101 VAL A C 1
ATOM 749 O O . VAL A 1 101 ? 10.324 3.653 16.347 1.00 62.88 101 VAL A O 1
ATOM 752 N N . ASP A 1 102 ? 8.287 4.599 16.350 1.00 57.75 102 ASP A N 1
ATOM 753 C CA . ASP A 1 102 ? 8.212 4.799 17.800 1.00 57.75 102 ASP A CA 1
ATOM 754 C C . ASP A 1 102 ? 7.827 3.479 18.487 1.00 57.75 102 ASP A C 1
ATOM 756 O O . ASP A 1 102 ? 6.737 3.314 19.019 1.00 57.75 102 ASP A O 1
ATOM 760 N N . CYS A 1 103 ? 8.706 2.482 18.419 1.00 59.38 103 CYS A N 1
ATOM 761 C CA . CYS A 1 103 ? 8.528 1.191 19.080 1.00 59.38 103 CYS A CA 1
ATOM 762 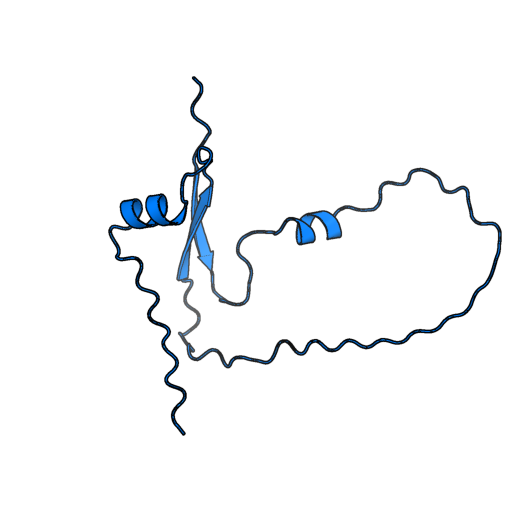C C . CYS A 1 103 ? 9.864 0.715 19.657 1.00 59.38 103 CYS A C 1
ATOM 764 O O . CYS A 1 103 ? 10.452 -0.259 19.194 1.00 59.38 103 CYS A O 1
ATOM 766 N N . GLN A 1 104 ? 10.355 1.394 20.694 1.00 57.22 104 GLN A N 1
ATOM 767 C CA . GLN A 1 104 ? 11.321 0.788 21.610 1.00 57.22 104 GLN A CA 1
ATOM 768 C C . GLN A 1 104 ? 10.547 0.301 22.829 1.00 57.22 104 GLN A C 1
ATOM 770 O O . GLN A 1 104 ? 10.316 1.046 23.778 1.00 57.22 104 GLN A O 1
ATOM 775 N N . LYS A 1 105 ? 10.105 -0.960 22.791 1.00 63.00 105 LYS A N 1
ATOM 776 C CA . LYS A 1 105 ? 9.632 -1.647 23.993 1.00 63.00 105 LYS A CA 1
ATOM 777 C C . LYS A 1 105 ? 10.834 -1.767 24.934 1.00 63.00 105 LYS A C 1
ATOM 779 O O . LYS A 1 105 ? 11.697 -2.615 24.722 1.00 63.00 105 LYS A O 1
ATOM 784 N N . ALA A 1 106 ? 10.921 -0.887 25.928 1.00 57.44 106 ALA A N 1
ATOM 785 C CA . ALA A 1 106 ? 11.924 -0.964 26.981 1.00 57.44 106 ALA A CA 1
ATOM 786 C C . ALA A 1 106 ? 11.673 -2.244 27.797 1.00 57.44 106 ALA A C 1
ATOM 788 O O . ALA A 1 106 ? 10.738 -2.321 28.592 1.00 57.44 106 ALA A O 1
ATOM 789 N N . LEU A 1 107 ? 12.449 -3.294 27.521 1.00 63.03 107 LEU A N 1
ATOM 790 C CA . LEU A 1 107 ? 12.473 -4.514 28.322 1.00 63.03 107 LEU A CA 1
ATOM 791 C C . LEU A 1 107 ? 13.447 -4.296 29.480 1.00 63.03 107 LEU A C 1
ATOM 793 O O . LEU A 1 107 ? 14.615 -4.671 29.402 1.00 63.03 107 LEU A O 1
ATOM 797 N N . ASN A 1 108 ? 12.968 -3.664 30.545 1.00 61.94 108 ASN A N 1
ATOM 798 C CA . ASN A 1 108 ? 13.711 -3.509 31.787 1.00 61.94 108 ASN A CA 1
ATOM 799 C C . ASN A 1 108 ? 12.777 -3.977 32.912 1.00 61.94 108 ASN A C 1
ATOM 801 O O . ASN A 1 108 ? 11.847 -3.251 33.261 1.00 61.94 108 ASN A O 1
ATOM 805 N N . SER A 1 109 ? 12.980 -5.207 33.400 1.00 52.94 109 SER A N 1
ATOM 806 C CA . SER A 1 109 ? 12.346 -5.728 34.622 1.00 52.94 109 SER A CA 1
ATOM 807 C C . SER A 1 109 ? 13.010 -5.164 35.867 1.00 52.94 109 SER A C 1
ATOM 809 O O . SER A 1 109 ? 14.264 -5.130 35.848 1.00 52.94 109 SER A O 1
#

Secondary structure (DSSP, 8-state):
-PPPP-EEEEEEES-TTS-SS--HHHHHHHS-------------------------------------SPPEEEEEEE----TT--HHHHHHHHHT-------------

InterPro domains:
  IPR001656 Pseudouridine synthase, TruD [PTHR13326] (9-109)
  IPR020103 Pseudouridine synthase, catalytic domain superfamily [SSF55120] (74-97)
  IPR042214 Pseudouridine synthase, TruD, catalytic domain [G3DSA:3.30.2350.20] (2-99)

Foldseek 3Di:
DDFDDKDKDKDWDQDPPDDPDDDPVNVVVPDDPPDDDPPDPDDDDDDDDDPPPPDPPPDDPDPPDPDPRDIDMDMDIDHDDDPPDDPVVVVCVVVVDDPDDPDDPPPDD

pLDDT: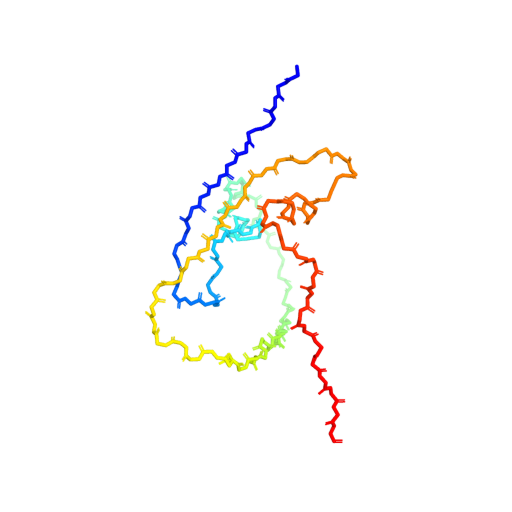 mean 72.85, std 20.45, range [36.06, 95.44]

Organism: Aegilops tauschii subsp. strangulata (NCBI:txid200361)